Protein AF-A0A9D8X041-F1 (afdb_monomer_lite)

Foldseek 3Di:
DWKWKKDFDPVLPPQVCHQPFQVVQVVSVGDDLQRIDTQDTDDDPDDFVVVVLVQQQDPVNPDPRRRDDRDHAQMWMQDPVAIWGQGPPGTDGDPDHNDHPPDD

Radius of gyration: 12.85 Å; chains: 1; bounding box: 24×34×36 Å

pLDDT: mean 94.12, std 9.42, range [34.59, 98.56]

Secondary structure (DSSP, 8-state):
-EEEEEEE-TTT-TT--TT--HHHHHHTT---GGGEEEEEEEE-S-SSHHHHHHHHH-TTTPPTT--SSSS-TT-EEEETTEEEEE-SSSEEEPSS--------

Structure (mmCIF, N/CA/C/O backbone):
data_AF-A0A9D8X041-F1
#
_entry.id   AF-A0A9D8X041-F1
#
loop_
_atom_site.group_PDB
_atom_site.id
_atom_site.type_symbol
_atom_site.label_atom_id
_atom_site.label_alt_id
_atom_site.label_comp_id
_atom_site.label_asym_id
_atom_site.label_entity_id
_atom_site.label_seq_id
_atom_site.pdbx_PDB_ins_code
_atom_site.Cartn_x
_atom_site.Cartn_y
_atom_site.Cartn_z
_atom_site.occupancy
_atom_site.B_iso_or_equiv
_atom_site.auth_seq_id
_atom_site.auth_comp_id
_atom_site.auth_asym_id
_atom_site.auth_atom_id
_atom_site.pdbx_PDB_model_num
ATOM 1 N N . MET A 1 1 ? -8.139 1.399 12.983 1.00 95.81 1 MET A N 1
ATOM 2 C CA . MET A 1 1 ? -8.445 1.215 11.549 1.00 95.81 1 MET A CA 1
ATOM 3 C C . MET A 1 1 ? -8.001 -0.177 11.140 1.00 95.81 1 MET A C 1
ATOM 5 O O . MET A 1 1 ? -6.848 -0.515 11.390 1.00 95.81 1 MET A O 1
ATOM 9 N N . LYS A 1 2 ? -8.893 -0.982 10.552 1.00 97.50 2 LYS A N 1
ATOM 10 C CA . LYS A 1 2 ? -8.521 -2.268 9.951 1.00 97.50 2 LYS A CA 1
ATOM 11 C C . LYS A 1 2 ? -7.868 -2.015 8.596 1.00 97.50 2 LYS A C 1
ATOM 13 O O . LYS A 1 2 ? -8.431 -1.280 7.785 1.00 97.50 2 LYS A O 1
ATOM 18 N N . ILE A 1 3 ? -6.694 -2.597 8.370 1.00 97.88 3 ILE A N 1
ATOM 19 C CA . ILE A 1 3 ? -5.926 -2.398 7.142 1.00 97.88 3 ILE A CA 1
ATOM 20 C C . ILE A 1 3 ? -5.345 -3.704 6.603 1.00 97.88 3 ILE A C 1
ATOM 22 O O . ILE A 1 3 ? -5.096 -4.655 7.350 1.00 97.88 3 ILE A O 1
ATOM 26 N N . LYS A 1 4 ? -5.057 -3.697 5.304 1.00 98.25 4 LYS A N 1
ATOM 27 C CA . LYS A 1 4 ? -4.127 -4.620 4.651 1.00 98.25 4 LYS A CA 1
ATOM 28 C C . LYS A 1 4 ? -3.059 -3.817 3.922 1.00 98.25 4 LYS A C 1
ATOM 30 O O . LYS A 1 4 ? -3.386 -2.809 3.299 1.00 98.25 4 LYS A O 1
ATOM 35 N N . ILE A 1 5 ? -1.807 -4.251 3.997 1.00 98.38 5 ILE A N 1
ATOM 36 C CA . ILE A 1 5 ? -0.696 -3.632 3.269 1.00 98.38 5 ILE A CA 1
ATOM 37 C C . ILE A 1 5 ? -0.174 -4.627 2.250 1.00 98.38 5 ILE A C 1
ATOM 39 O O . ILE A 1 5 ? 0.169 -5.763 2.587 1.00 98.38 5 ILE A O 1
ATOM 43 N N . TYR A 1 6 ? -0.095 -4.159 1.014 1.00 98.31 6 TYR A N 1
ATOM 44 C CA . TYR A 1 6 ? 0.397 -4.904 -0.121 1.00 98.31 6 TYR A CA 1
ATOM 45 C C . TYR A 1 6 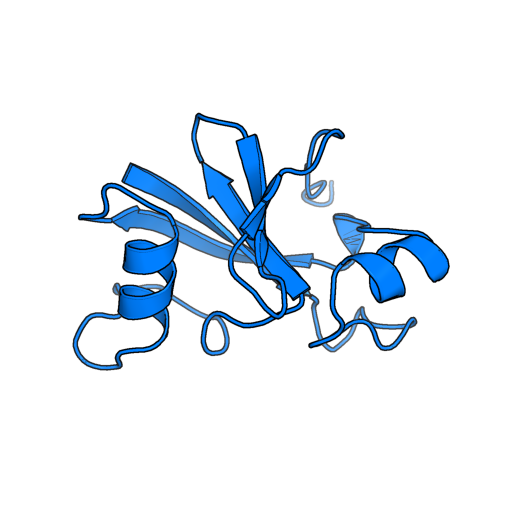? 1.620 -4.218 -0.700 1.00 98.31 6 TYR A C 1
ATOM 47 O O . TYR A 1 6 ? 1.628 -3.006 -0.915 1.00 98.31 6 TYR A O 1
ATOM 55 N N . GLN A 1 7 ? 2.640 -5.010 -0.995 1.00 98.38 7 GLN A N 1
ATOM 56 C CA . GLN A 1 7 ? 3.881 -4.529 -1.583 1.00 98.38 7 GLN A CA 1
ATOM 57 C C . GLN A 1 7 ? 4.159 -5.291 -2.867 1.00 98.38 7 GLN A C 1
ATOM 59 O O . GLN A 1 7 ? 3.933 -6.499 -2.922 1.00 98.38 7 GLN A O 1
ATOM 64 N N . ILE A 1 8 ? 4.654 -4.598 -3.896 1.00 97.62 8 ILE A N 1
ATOM 65 C CA . ILE A 1 8 ? 5.131 -5.269 -5.109 1.00 97.62 8 ILE A CA 1
ATOM 66 C C . ILE A 1 8 ? 6.216 -6.276 -4.705 1.00 97.62 8 ILE A C 1
ATOM 68 O O . ILE A 1 8 ? 7.159 -5.928 -3.980 1.00 97.62 8 ILE A O 1
ATOM 72 N N . SER A 1 9 ? 6.053 -7.514 -5.167 1.00 95.38 9 SER A N 1
ATOM 73 C CA . SER A 1 9 ? 7.019 -8.594 -5.003 1.00 95.38 9 SER A CA 1
ATOM 74 C C . SER A 1 9 ? 8.217 -8.348 -5.908 1.00 95.38 9 SER A C 1
ATOM 76 O O . SER A 1 9 ? 8.065 -8.167 -7.117 1.00 95.38 9 SER A O 1
ATOM 78 N N . THR A 1 10 ? 9.424 -8.389 -5.346 1.00 93.19 10 THR A N 1
ATOM 79 C CA . THR A 1 10 ? 10.663 -8.195 -6.116 1.00 93.19 10 THR A CA 1
ATOM 80 C C . THR A 1 10 ? 10.830 -9.235 -7.221 1.00 93.19 10 THR A C 1
ATOM 82 O O . THR A 1 10 ? 11.444 -8.947 -8.241 1.00 93.19 10 THR A O 1
ATOM 85 N N . GLU A 1 11 ? 10.275 -10.437 -7.046 1.00 94.06 11 GLU A N 1
ATOM 86 C CA . GLU A 1 11 ? 10.327 -11.498 -8.057 1.00 94.06 11 GLU A CA 1
ATOM 87 C C . GLU A 1 11 ? 9.319 -11.282 -9.194 1.00 94.06 11 GLU A C 1
ATOM 89 O O . GLU A 1 11 ? 9.533 -11.742 -10.319 1.00 94.06 11 GLU A O 1
ATOM 94 N N . LYS A 1 12 ? 8.213 -10.582 -8.914 1.00 92.94 12 LYS A N 1
ATOM 95 C CA . LYS A 1 12 ? 7.133 -10.341 -9.879 1.00 92.94 12 LYS A CA 1
ATOM 96 C C . LYS A 1 12 ? 7.236 -8.990 -10.582 1.00 92.94 12 LYS A C 1
ATOM 98 O O . LYS A 1 12 ? 6.539 -8.806 -11.577 1.00 92.94 12 LYS A O 1
ATOM 103 N N . ASP A 1 13 ? 8.106 -8.088 -10.126 1.00 95.12 13 ASP A N 1
ATOM 104 C CA . ASP A 1 13 ? 8.275 -6.739 -10.679 1.00 95.12 13 ASP A CA 1
ATOM 105 C C . ASP A 1 13 ? 8.975 -6.719 -12.051 1.00 95.12 13 ASP A C 1
ATOM 107 O O . ASP A 1 13 ? 10.078 -6.209 -12.237 1.00 95.12 13 ASP A O 1
ATOM 111 N N . LYS A 1 14 ? 8.318 -7.280 -13.067 1.00 93.62 14 LYS A N 1
ATOM 112 C CA . LYS A 1 14 ? 8.837 -7.329 -14.44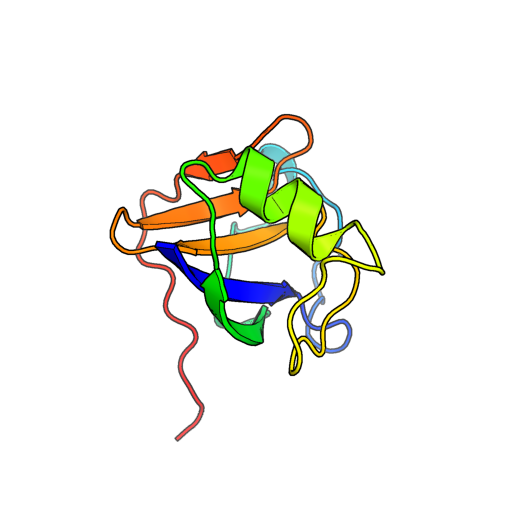4 1.00 93.62 14 LYS A CA 1
ATOM 113 C C . LYS A 1 14 ? 8.868 -5.953 -15.113 1.00 93.62 14 LYS A C 1
ATOM 115 O O . LYS A 1 14 ? 9.507 -5.794 -16.152 1.00 93.62 14 LYS A O 1
ATOM 120 N N . ARG A 1 15 ? 8.141 -4.985 -14.549 1.00 95.25 15 ARG A N 1
ATOM 121 C CA . ARG A 1 15 ? 7.936 -3.639 -15.095 1.00 95.25 15 ARG A CA 1
ATOM 122 C C . ARG A 1 15 ? 8.783 -2.573 -14.389 1.00 95.25 15 ARG A C 1
ATOM 124 O O . ARG A 1 15 ? 8.792 -1.436 -14.852 1.00 95.25 15 ARG A O 1
ATOM 131 N N . ASN A 1 16 ? 9.542 -2.950 -13.355 1.00 96.12 16 ASN A N 1
ATOM 132 C CA . ASN A 1 16 ? 10.348 -2.055 -12.518 1.00 96.12 16 ASN A CA 1
ATOM 133 C C . ASN A 1 16 ? 9.508 -0.918 -11.913 1.00 96.12 16 ASN A C 1
ATOM 135 O O . ASN A 1 16 ? 9.849 0.260 -12.032 1.00 96.12 16 ASN A O 1
ATOM 139 N N . LEU A 1 17 ? 8.367 -1.277 -11.329 1.00 97.44 17 LEU A N 1
ATOM 140 C CA . LEU A 1 17 ? 7.412 -0.358 -10.714 1.00 97.44 17 LEU A CA 1
ATOM 141 C C . LEU A 1 17 ? 7.647 -0.159 -9.218 1.00 97.44 17 LEU A C 1
ATOM 143 O O . LEU A 1 17 ? 7.041 0.739 -8.627 1.00 97.44 17 LEU A O 1
ATOM 147 N N . LEU A 1 18 ? 8.540 -0.941 -8.605 1.00 97.00 18 LEU A N 1
ATOM 148 C CA . LEU A 1 18 ? 8.986 -0.701 -7.239 1.00 97.00 18 LEU A CA 1
ATOM 149 C C . LEU A 1 18 ? 9.458 0.745 -7.065 1.00 97.00 18 LEU A C 1
ATOM 151 O O . LEU A 1 18 ? 10.343 1.223 -7.772 1.00 97.00 18 LEU A O 1
ATOM 155 N N . PHE A 1 19 ? 8.865 1.424 -6.084 1.00 96.94 19 PHE A N 1
ATOM 156 C CA . PHE A 1 19 ? 9.148 2.818 -5.726 1.00 96.94 19 PHE A CA 1
ATOM 157 C C . PHE A 1 19 ? 8.783 3.860 -6.793 1.00 96.94 19 PHE A C 1
ATOM 159 O O . PHE A 1 19 ? 9.136 5.032 -6.652 1.00 96.94 19 PHE A O 1
ATOM 166 N N . MET A 1 20 ? 8.039 3.473 -7.832 1.00 98.19 20 MET A N 1
ATOM 167 C CA . MET A 1 20 ? 7.564 4.399 -8.856 1.00 98.19 20 MET A CA 1
ATOM 168 C C . MET A 1 20 ? 6.217 5.011 -8.473 1.00 98.19 20 MET A C 1
ATOM 170 O O . MET A 1 20 ? 5.327 4.324 -7.978 1.00 98.19 20 MET A O 1
ATOM 174 N N . GLY A 1 21 ? 6.068 6.318 -8.705 1.00 98.12 21 GLY A N 1
ATOM 175 C CA . GLY A 1 21 ? 4.837 7.057 -8.405 1.00 98.12 21 GLY A CA 1
ATOM 176 C C . GLY A 1 21 ? 3.653 6.652 -9.286 1.00 98.12 21 GLY A C 1
ATOM 177 O O . GLY A 1 21 ? 3.818 6.014 -10.331 1.00 98.12 21 GLY A O 1
ATOM 178 N N . PHE A 1 22 ? 2.447 7.066 -8.892 1.00 97.62 22 PHE A N 1
ATOM 179 C CA . PHE A 1 22 ? 1.206 6.572 -9.496 1.00 97.62 22 PHE A CA 1
ATOM 180 C C . PHE A 1 22 ? 1.109 6.881 -10.995 1.00 97.62 22 PHE A C 1
ATOM 182 O O . PHE A 1 22 ? 0.769 6.009 -11.792 1.00 97.62 22 PHE A O 1
ATOM 189 N N . GLU A 1 23 ? 1.467 8.100 -11.411 1.00 97.19 23 GLU A N 1
ATOM 190 C CA . GLU A 1 23 ? 1.424 8.497 -12.824 1.00 97.19 23 GLU A CA 1
ATOM 191 C C . GLU A 1 23 ? 2.336 7.625 -13.701 1.00 97.19 23 GLU A C 1
ATOM 193 O O . GLU A 1 23 ? 1.945 7.208 -14.795 1.00 97.19 23 GLU A O 1
ATOM 198 N N . PHE A 1 24 ? 3.546 7.323 -13.221 1.00 97.56 24 PHE A N 1
ATOM 199 C CA . PHE A 1 24 ? 4.467 6.447 -13.938 1.00 97.56 24 PHE A CA 1
ATOM 200 C C . PHE A 1 24 ? 3.882 5.040 -14.042 1.00 97.56 24 PHE A C 1
ATOM 202 O O . PHE A 1 24 ? 3.813 4.496 -15.143 1.00 97.56 24 PHE A O 1
ATOM 209 N N . THR A 1 25 ? 3.386 4.493 -12.934 1.00 97.25 25 THR A N 1
ATOM 210 C CA . THR A 1 25 ? 2.735 3.180 -12.891 1.00 97.25 25 THR A CA 1
ATOM 211 C C . THR A 1 25 ? 1.576 3.084 -13.883 1.00 97.25 25 THR A C 1
ATOM 213 O O . THR A 1 25 ? 1.536 2.155 -14.689 1.00 97.25 25 THR A O 1
ATOM 216 N N . GLN A 1 26 ? 0.694 4.088 -13.941 1.00 96.69 26 GLN A N 1
ATOM 217 C CA . GLN A 1 26 ? -0.419 4.128 -14.899 1.00 96.69 26 GLN A CA 1
ATOM 218 C C . GLN A 1 26 ? 0.049 4.103 -16.362 1.00 96.69 26 GLN A C 1
ATOM 220 O O . GLN A 1 26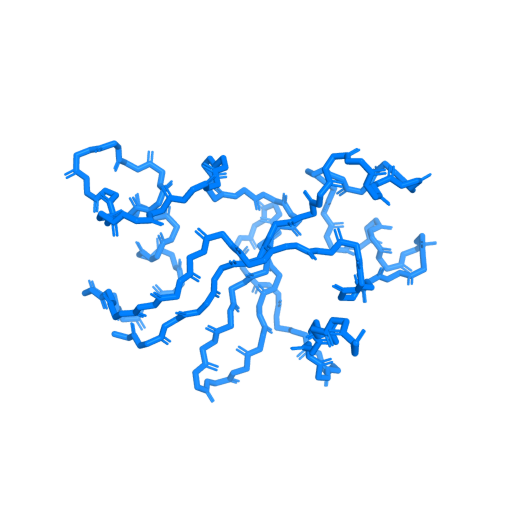 ? -0.533 3.396 -17.184 1.00 96.69 26 GLN A O 1
ATOM 225 N N . ARG A 1 27 ? 1.137 4.808 -16.699 1.00 97.50 27 ARG A N 1
ATOM 226 C CA . ARG A 1 27 ? 1.716 4.799 -18.058 1.00 97.50 27 ARG A CA 1
ATOM 227 C C . ARG A 1 27 ? 2.354 3.460 -18.446 1.00 97.50 27 ARG A C 1
ATOM 229 O O . ARG A 1 27 ? 2.559 3.219 -19.632 1.00 97.50 27 ARG A O 1
ATOM 236 N N . HIS A 1 28 ? 2.639 2.597 -17.474 1.00 96.94 28 HIS A N 1
ATOM 237 C CA . HIS A 1 28 ? 3.296 1.300 -17.664 1.00 96.94 28 HIS A CA 1
ATOM 238 C C . HIS A 1 28 ? 2.341 0.121 -17.423 1.00 96.94 28 HIS A C 1
ATOM 240 O O . HIS A 1 28 ? 2.762 -0.974 -17.058 1.00 96.94 28 HIS A O 1
ATOM 246 N N . GLY A 1 29 ? 1.042 0.327 -17.658 1.00 94.19 29 GLY A N 1
ATOM 247 C CA . GLY A 1 29 ? 0.020 -0.718 -17.554 1.00 94.19 29 GLY A CA 1
ATOM 248 C C . GLY A 1 29 ? -0.710 -0.757 -16.213 1.00 94.19 29 GLY A C 1
ATOM 249 O O . GLY A 1 29 ? -1.447 -1.702 -15.965 1.00 94.19 29 GLY A O 1
ATOM 250 N N . GLY A 1 30 ? -0.513 0.248 -15.359 1.00 95.56 30 GLY A N 1
ATOM 251 C CA . GLY A 1 30 ? -1.268 0.426 -14.124 1.00 95.56 30 GLY A CA 1
ATOM 252 C C . GLY A 1 30 ? -0.924 -0.557 -13.011 1.00 95.56 30 GLY A C 1
ATOM 253 O O . GLY A 1 30 ? -0.019 -1.391 -13.125 1.00 95.56 30 GLY A O 1
ATOM 254 N N . VAL A 1 31 ? -1.655 -0.409 -11.908 1.00 96.62 31 VAL A N 1
ATOM 255 C CA . VAL A 1 31 ? -1.549 -1.269 -10.727 1.00 96.62 31 VAL A CA 1
ATOM 256 C C . VAL A 1 31 ? -2.143 -2.638 -11.055 1.00 96.62 31 VAL A C 1
ATOM 258 O O . VAL A 1 31 ? -3.350 -2.756 -11.241 1.00 96.62 31 VAL A O 1
ATOM 261 N N . ASP A 1 32 ? -1.301 -3.671 -11.107 1.00 95.44 32 ASP A N 1
ATOM 262 C CA . ASP A 1 32 ? -1.733 -5.061 -11.285 1.00 95.44 32 ASP A CA 1
ATOM 263 C C . ASP A 1 32 ? -1.626 -5.792 -9.938 1.00 95.44 32 ASP A C 1
ATOM 265 O O . ASP A 1 32 ? -0.510 -6.073 -9.497 1.00 95.44 32 ASP A O 1
ATOM 269 N N . PRO A 1 33 ? -2.747 -6.134 -9.271 1.00 95.12 33 PRO A N 1
ATOM 270 C CA . PRO A 1 33 ? -2.717 -6.812 -7.976 1.00 95.12 33 PRO A CA 1
A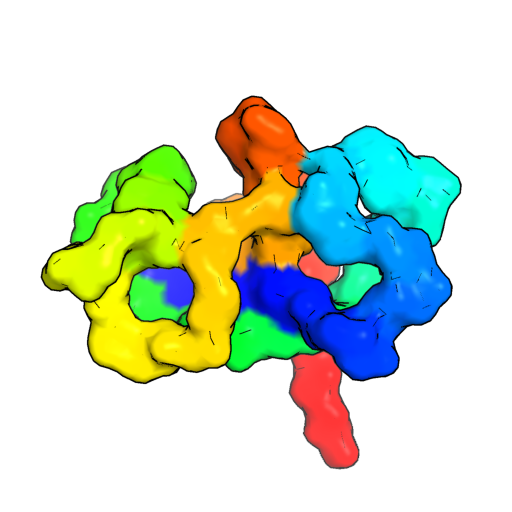TOM 271 C C . PRO A 1 33 ? -1.932 -8.132 -7.970 1.00 95.12 33 PRO A C 1
ATOM 273 O O . PRO A 1 33 ? -1.470 -8.559 -6.916 1.00 95.12 33 PRO A O 1
ATOM 276 N N . THR A 1 34 ? -1.753 -8.800 -9.114 1.00 94.25 34 THR A N 1
ATOM 277 C CA . THR A 1 34 ? -1.034 -10.084 -9.178 1.00 94.25 34 THR A CA 1
ATOM 278 C C 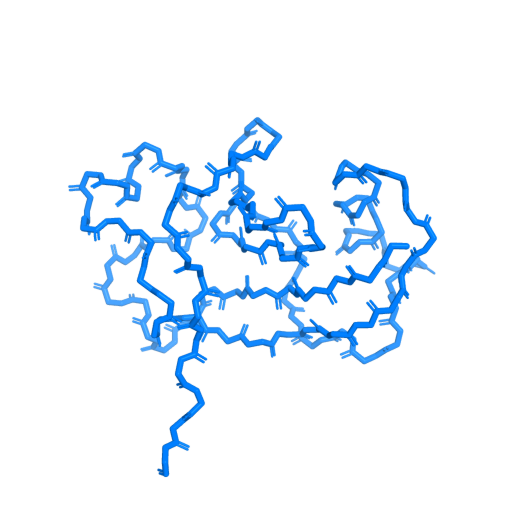. THR A 1 34 ? 0.473 -9.953 -8.923 1.00 94.25 34 THR A C 1
ATOM 280 O O . THR A 1 34 ? 1.109 -10.926 -8.501 1.00 94.25 34 THR A O 1
ATOM 283 N N . GLU A 1 35 ? 1.033 -8.752 -9.104 1.00 95.31 35 GLU A N 1
ATOM 284 C CA . GLU A 1 35 ? 2.433 -8.420 -8.806 1.00 95.31 35 GLU A CA 1
ATOM 285 C C . GLU A 1 35 ? 2.677 -8.141 -7.315 1.00 95.31 35 GLU A C 1
ATOM 287 O O . GLU A 1 35 ? 3.826 -8.104 -6.872 1.00 95.31 35 GLU A O 1
ATOM 292 N N . TYR A 1 36 ? 1.611 -7.977 -6.530 1.00 96.69 36 TYR A N 1
ATOM 293 C CA . TYR A 1 36 ? 1.683 -7.636 -5.115 1.00 96.69 36 TYR A CA 1
ATOM 294 C C . TYR A 1 36 ? 1.606 -8.866 -4.204 1.00 96.69 36 TYR A C 1
ATOM 296 O O . TYR A 1 36 ? 1.071 -9.921 -4.556 1.00 96.69 36 TYR A O 1
ATOM 304 N N . GLU A 1 37 ? 2.123 -8.703 -2.991 1.00 97.00 37 GLU A N 1
ATOM 305 C CA . GLU A 1 37 ? 2.038 -9.660 -1.891 1.00 97.00 37 GLU A CA 1
ATOM 306 C C . GLU A 1 37 ? 1.492 -8.978 -0.637 1.00 97.00 37 GLU A C 1
ATOM 308 O O . GLU A 1 37 ? 1.829 -7.829 -0.343 1.00 97.00 37 GLU A O 1
ATOM 313 N N . LEU A 1 38 ? 0.640 -9.692 0.103 1.00 97.31 38 LEU A N 1
ATOM 314 C CA . LEU A 1 38 ? 0.142 -9.244 1.400 1.00 97.31 38 LEU A CA 1
ATOM 315 C C . LEU A 1 38 ? 1.270 -9.349 2.429 1.00 97.31 38 LEU A C 1
ATOM 317 O O . LEU A 1 38 ? 1.697 -10.449 2.778 1.00 97.31 38 LEU A O 1
ATOM 321 N N . VAL A 1 39 ? 1.722 -8.210 2.947 1.00 97.50 39 VAL A N 1
ATOM 322 C CA . VAL A 1 39 ? 2.801 -8.165 3.948 1.00 97.50 39 VAL A CA 1
ATOM 323 C C . VAL A 1 39 ? 2.294 -7.922 5.366 1.00 97.50 39 VAL A C 1
ATOM 325 O O . VAL A 1 39 ? 3.041 -8.134 6.325 1.00 97.50 39 VAL A O 1
ATOM 328 N N . PHE A 1 40 ? 1.038 -7.481 5.504 1.00 98.00 40 PHE A N 1
ATOM 329 C CA . PHE A 1 40 ? 0.373 -7.270 6.787 1.00 98.00 40 PHE A CA 1
ATOM 330 C C . PHE A 1 40 ? -1.145 -7.182 6.651 1.00 98.00 40 PHE A C 1
ATOM 332 O O . PHE A 1 40 ? -1.656 -6.543 5.734 1.00 98.00 40 PHE A O 1
ATOM 339 N N . GLU A 1 41 ? -1.850 -7.755 7.621 1.00 97.75 41 GLU A N 1
ATOM 340 C CA . GLU A 1 41 ? -3.286 -7.590 7.833 1.00 97.75 41 GLU A CA 1
ATOM 341 C C . GLU A 1 41 ? -3.545 -7.465 9.336 1.00 97.75 41 GLU A C 1
ATOM 343 O O . GLU A 1 41 ? -3.061 -8.281 10.122 1.00 97.75 41 GLU A O 1
ATOM 348 N N . GLY A 1 42 ? -4.304 -6.449 9.744 1.00 97.12 42 GLY A N 1
ATOM 349 C CA . GLY A 1 42 ? -4.607 -6.233 11.155 1.00 97.12 42 GLY A CA 1
ATOM 350 C C . GLY A 1 42 ? -5.284 -4.901 11.446 1.00 97.12 42 GLY A C 1
ATOM 351 O O . GLY A 1 42 ? -5.640 -4.143 10.542 1.00 97.12 42 GLY A O 1
ATOM 352 N N . GLU A 1 43 ? -5.461 -4.618 12.732 1.00 96.94 43 GLU A N 1
ATOM 353 C CA . GLU A 1 43 ? -5.939 -3.327 13.220 1.00 96.94 43 GLU A CA 1
ATOM 354 C C . GLU A 1 43 ? -4.774 -2.479 13.726 1.00 96.94 43 GLU A C 1
ATOM 356 O O . GLU A 1 43 ? -3.883 -2.972 14.415 1.00 96.94 43 GLU A O 1
ATOM 361 N N . VAL A 1 44 ? -4.796 -1.190 13.389 1.00 96.44 44 VAL A N 1
ATOM 362 C CA . VAL A 1 44 ? -3.818 -0.199 13.854 1.00 96.44 44 VAL A CA 1
ATOM 363 C C . VAL A 1 44 ? -4.512 1.014 14.465 1.00 96.44 44 VAL A C 1
ATOM 365 O O . VAL A 1 44 ? -5.599 1.411 14.025 1.00 96.44 44 VAL A O 1
ATOM 368 N N . GLU A 1 45 ? -3.878 1.642 15.453 1.00 96.19 45 GLU A N 1
ATOM 369 C CA . GLU A 1 45 ? -4.350 2.881 16.085 1.00 96.19 45 GLU A CA 1
ATOM 370 C C . GLU A 1 45 ? -4.080 4.108 15.192 1.00 96.19 45 GLU A C 1
ATOM 372 O O . GLU A 1 45 ? -3.292 4.994 15.504 1.00 96.19 45 GLU A O 1
ATOM 377 N N . ALA A 1 46 ? -4.749 4.162 14.039 1.00 96.12 46 ALA A N 1
ATOM 378 C CA . ALA A 1 46 ? -4.652 5.251 13.071 1.00 96.12 46 ALA A CA 1
ATOM 379 C C . ALA A 1 46 ? -6.039 5.772 12.670 1.00 96.12 46 ALA A C 1
ATOM 381 O O . ALA A 1 46 ? -6.990 4.996 12.541 1.00 96.12 46 ALA A O 1
ATOM 382 N N . LYS A 1 47 ? -6.137 7.090 12.444 1.00 95.25 47 LYS A N 1
ATOM 383 C CA . LYS A 1 47 ? -7.330 7.759 11.886 1.00 95.25 47 LYS A CA 1
ATOM 384 C C . LYS A 1 47 ? -7.205 8.064 10.391 1.00 95.25 47 LYS A C 1
ATOM 386 O O . LYS A 1 47 ? -8.219 8.111 9.706 1.00 95.25 47 LYS A O 1
ATOM 391 N N . HIS A 1 48 ? -5.981 8.261 9.901 1.00 96.62 48 HIS A N 1
ATOM 392 C CA . HIS A 1 48 ? -5.676 8.618 8.513 1.00 96.62 48 HIS A CA 1
ATOM 393 C C . HIS A 1 48 ? -4.458 7.831 8.011 1.00 96.62 48 HIS A C 1
ATOM 395 O O . HIS A 1 48 ? -3.673 7.314 8.815 1.00 96.62 48 HIS A O 1
ATOM 401 N N . LEU A 1 49 ? -4.299 7.742 6.690 1.00 98.06 49 LEU A N 1
ATOM 402 C CA . LEU A 1 49 ? -3.239 6.955 6.050 1.00 98.06 49 LEU A CA 1
ATOM 403 C C . LEU A 1 49 ? -1.838 7.514 6.335 1.00 98.06 49 LEU A C 1
ATOM 405 O O . LEU A 1 49 ? -0.875 6.758 6.386 1.00 98.06 49 LEU A O 1
ATOM 409 N N . GLU A 1 50 ? -1.712 8.807 6.623 1.00 97.56 50 GLU A N 1
ATOM 410 C CA . GLU A 1 50 ? -0.455 9.433 7.040 1.00 97.56 50 GLU A CA 1
ATOM 411 C C . GLU A 1 50 ? 0.037 8.868 8.382 1.00 97.56 50 GLU A C 1
ATOM 413 O O . GLU A 1 50 ? 1.233 8.648 8.571 1.00 97.56 50 GLU A O 1
ATOM 418 N N . THR A 1 51 ? -0.879 8.572 9.311 1.00 97.69 51 THR A N 1
ATOM 419 C CA . THR A 1 51 ? -0.531 7.903 10.574 1.00 97.69 51 THR A CA 1
ATOM 420 C C . THR A 1 51 ? -0.136 6.449 10.331 1.00 97.69 51 THR A C 1
ATOM 422 O O . THR A 1 51 ? 0.815 5.971 10.942 1.00 97.69 51 THR A O 1
ATOM 425 N N . VAL A 1 52 ? -0.812 5.757 9.405 1.00 98.00 52 VAL A N 1
ATOM 426 C CA . VAL A 1 52 ? -0.406 4.408 8.972 1.00 98.00 52 VAL A CA 1
ATOM 427 C C . VAL A 1 52 ? 1.023 4.452 8.425 1.00 98.00 52 VAL A C 1
ATOM 429 O O . VAL A 1 52 ? 1.874 3.693 8.878 1.00 98.00 52 VAL A O 1
ATOM 432 N N . TYR A 1 53 ? 1.327 5.398 7.534 1.00 97.81 53 TYR A N 1
ATOM 433 C CA . TYR A 1 53 ? 2.675 5.585 7.006 1.00 97.81 53 TYR A CA 1
ATOM 434 C C . TYR A 1 53 ? 3.714 5.770 8.111 1.00 97.81 53 TYR A C 1
ATOM 436 O O . TYR A 1 53 ? 4.749 5.107 8.085 1.00 97.81 53 TYR A O 1
ATOM 444 N N . TYR A 1 54 ? 3.432 6.608 9.109 1.00 97.19 54 TYR A N 1
ATOM 445 C CA . TYR A 1 54 ? 4.325 6.801 10.251 1.00 97.19 54 TYR A CA 1
ATOM 446 C C . TYR A 1 54 ? 4.578 5.505 11.041 1.00 97.19 54 TYR A C 1
ATOM 448 O O . TYR A 1 54 ? 5.734 5.183 11.321 1.00 97.19 54 TYR A O 1
ATOM 456 N N . ILE A 1 55 ? 3.524 4.742 11.353 1.00 97.56 55 ILE A N 1
ATOM 457 C CA . ILE A 1 55 ? 3.603 3.482 12.112 1.00 97.56 55 ILE A CA 1
ATOM 458 C C . ILE A 1 55 ? 4.514 2.468 11.404 1.00 97.56 55 ILE A C 1
ATOM 460 O O . ILE A 1 55 ? 5.434 1.926 12.010 1.00 97.56 55 ILE A O 1
ATOM 464 N N . PHE A 1 56 ? 4.314 2.246 10.101 1.00 97.50 56 PHE A N 1
ATOM 465 C CA . PHE A 1 56 ? 5.078 1.250 9.330 1.00 97.50 56 PHE A CA 1
ATOM 466 C C . PHE A 1 56 ? 6.456 1.739 8.857 1.00 97.50 56 PHE A C 1
ATOM 468 O O . PHE A 1 56 ? 7.194 0.990 8.217 1.00 97.50 56 PHE A O 1
ATOM 475 N N . ASN A 1 57 ? 6.827 2.977 9.191 1.00 96.94 57 ASN A N 1
ATOM 476 C CA . ASN A 1 57 ? 8.168 3.524 8.981 1.00 96.94 57 ASN A CA 1
ATOM 477 C C . ASN A 1 57 ? 8.940 3.762 10.290 1.00 96.94 57 ASN A C 1
ATOM 479 O O . ASN A 1 57 ? 10.136 4.046 10.243 1.00 96.94 57 ASN A O 1
ATOM 483 N N . THR A 1 58 ? 8.296 3.615 11.451 1.00 95.75 58 THR A N 1
ATOM 484 C CA . THR A 1 58 ? 8.926 3.801 12.763 1.00 95.75 58 THR A CA 1
ATOM 485 C C . THR A 1 58 ? 9.127 2.446 13.428 1.00 95.75 58 THR A C 1
ATOM 487 O O . THR A 1 58 ? 8.170 1.778 13.806 1.00 95.75 58 THR A O 1
ATOM 490 N N . SER A 1 59 ? 10.383 2.027 13.598 1.00 88.06 59 SER A N 1
ATOM 491 C CA . SER A 1 59 ? 10.708 0.676 14.079 1.00 88.06 59 SER A CA 1
ATOM 492 C C . SER A 1 59 ? 10.137 0.338 15.462 1.00 88.06 59 SER A C 1
ATOM 494 O O . SER A 1 59 ? 9.856 -0.829 15.712 1.00 88.06 59 SER A O 1
ATOM 496 N N . SER A 1 60 ? 9.942 1.323 16.346 1.00 91.81 60 SER A N 1
ATOM 497 C CA . SER A 1 60 ? 9.326 1.121 17.667 1.00 91.81 60 SER A CA 1
ATOM 498 C C . SER A 1 60 ? 7.803 0.965 17.635 1.00 91.81 60 SER A C 1
ATOM 500 O O . SER A 1 60 ? 7.246 0.417 18.580 1.00 91.81 60 SER A O 1
ATOM 502 N N . GLU A 1 61 ? 7.143 1.437 16.576 1.00 92.06 61 GLU A N 1
ATOM 503 C CA . GLU A 1 61 ? 5.676 1.448 16.435 1.00 92.06 61 GLU A CA 1
ATOM 504 C C . GLU A 1 61 ? 5.166 0.315 15.537 1.00 92.06 61 GLU A C 1
ATOM 506 O O . GLU A 1 61 ? 3.980 -0.012 15.541 1.00 92.06 61 GLU A O 1
ATOM 511 N N . MET A 1 62 ? 6.055 -0.273 14.735 1.00 92.12 62 MET A N 1
ATOM 512 C CA . MET A 1 62 ? 5.695 -1.254 13.721 1.00 92.12 62 MET A CA 1
ATOM 513 C C . MET A 1 62 ? 5.018 -2.489 14.348 1.00 92.12 62 MET A C 1
ATOM 515 O O . MET A 1 62 ? 5.616 -3.149 15.204 1.00 92.12 62 MET A O 1
ATOM 519 N N . PRO A 1 63 ? 3.793 -2.847 13.916 1.00 94.94 63 PRO A N 1
ATOM 520 C CA . PRO A 1 63 ? 3.059 -3.960 14.496 1.00 94.94 63 PRO A CA 1
ATOM 521 C C . PRO A 1 63 ? 3.760 -5.309 14.328 1.00 94.94 63 PRO A C 1
ATOM 523 O O . PRO A 1 63 ? 4.353 -5.616 13.288 1.00 94.94 63 PRO A O 1
ATOM 526 N N . ALA A 1 64 ? 3.603 -6.169 15.338 1.00 92.56 64 ALA A N 1
ATOM 527 C CA . ALA A 1 64 ? 4.039 -7.554 15.260 1.00 92.56 64 ALA A CA 1
ATOM 528 C C . ALA A 1 64 ? 3.364 -8.260 14.072 1.00 92.56 64 ALA A C 1
ATOM 530 O O . ALA A 1 64 ? 2.155 -8.156 13.870 1.00 92.56 64 ALA A O 1
ATOM 531 N N . GLY A 1 65 ? 4.154 -8.996 13.290 1.00 92.50 65 GLY A N 1
ATOM 532 C CA . GLY A 1 65 ? 3.664 -9.707 12.109 1.00 92.50 65 GLY A CA 1
ATOM 533 C C . GLY A 1 65 ? 3.755 -8.923 10.800 1.00 92.50 65 GLY A C 1
ATOM 534 O O . GLY A 1 65 ? 3.452 -9.507 9.764 1.00 92.50 65 GLY A O 1
ATOM 535 N N . TYR A 1 66 ? 4.224 -7.669 10.810 1.00 96.06 66 TYR A N 1
ATOM 536 C CA . TYR A 1 66 ? 4.654 -6.999 9.582 1.00 96.06 66 TYR A CA 1
ATOM 537 C C . TYR A 1 66 ? 5.865 -7.725 8.981 1.00 96.06 66 TYR A C 1
ATOM 539 O O . TYR A 1 66 ? 6.874 -7.922 9.659 1.00 96.06 66 TYR A O 1
ATOM 547 N N . ARG A 1 67 ? 5.757 -8.159 7.721 1.00 95.44 67 ARG A N 1
ATOM 548 C CA . ARG A 1 67 ? 6.806 -8.935 7.023 1.00 95.44 67 ARG A CA 1
ATOM 549 C C . ARG A 1 67 ? 7.386 -8.215 5.806 1.00 95.44 67 ARG A C 1
ATOM 551 O O . ARG A 1 67 ? 8.171 -8.802 5.069 1.00 95.44 67 ARG A O 1
ATOM 558 N N . GLY A 1 68 ? 6.970 -6.972 5.586 1.00 95.06 68 GLY A N 1
ATOM 559 C CA . GLY A 1 68 ? 7.359 -6.168 4.437 1.00 95.06 68 GLY A CA 1
ATOM 560 C C . GLY A 1 68 ? 8.604 -5.318 4.674 1.00 95.06 68 GLY A C 1
ATOM 561 O O . GLY A 1 68 ? 9.144 -5.240 5.778 1.00 95.06 68 GLY A O 1
ATOM 562 N N . ARG A 1 69 ? 9.020 -4.612 3.622 1.00 95.81 69 ARG A N 1
ATOM 563 C CA . ARG A 1 69 ? 9.909 -3.439 3.734 1.00 95.81 69 ARG A CA 1
ATOM 564 C C . ARG A 1 69 ? 9.129 -2.264 4.327 1.00 95.81 69 ARG A C 1
ATOM 566 O O . ARG A 1 69 ? 7.905 -2.307 4.334 1.00 95.81 69 ARG A O 1
ATOM 573 N N . SER A 1 70 ? 9.792 -1.200 4.769 1.00 97.12 70 SER A N 1
ATOM 574 C CA . SER A 1 70 ? 9.123 0.054 5.156 1.00 97.12 70 SER A CA 1
ATOM 575 C C . SER A 1 70 ? 8.044 0.478 4.149 1.00 97.12 70 SER A C 1
ATOM 577 O O . SER A 1 70 ? 8.261 0.345 2.943 1.00 97.12 70 SER A O 1
ATOM 579 N N . LEU A 1 71 ? 6.896 0.969 4.632 1.00 97.88 71 LEU A N 1
ATOM 580 C CA . LEU A 1 71 ? 5.821 1.431 3.747 1.00 97.88 71 LEU A CA 1
ATOM 581 C C . LEU A 1 71 ? 6.326 2.597 2.889 1.00 97.88 71 LEU A C 1
ATOM 583 O O . LEU A 1 71 ? 6.838 3.582 3.419 1.00 97.88 71 LEU A O 1
ATOM 587 N N . SER A 1 72 ? 6.194 2.482 1.575 1.00 97.88 72 SER A N 1
ATOM 588 C CA . SER A 1 72 ? 6.864 3.349 0.607 1.00 97.88 72 SER A CA 1
ATOM 589 C C . SER A 1 72 ? 6.032 3.554 -0.658 1.00 97.88 72 SER A C 1
ATOM 591 O O . SER A 1 72 ? 5.006 2.904 -0.856 1.00 97.88 72 SER A O 1
ATOM 593 N N . VAL A 1 73 ? 6.497 4.450 -1.536 1.00 98.56 73 VAL A N 1
ATOM 594 C CA . VAL A 1 73 ? 5.916 4.645 -2.871 1.00 98.56 73 VAL A CA 1
ATOM 595 C C . VAL A 1 73 ? 5.748 3.296 -3.575 1.00 98.56 73 VAL A C 1
ATOM 597 O O . VAL A 1 73 ? 6.625 2.443 -3.453 1.00 98.56 73 VAL A O 1
ATOM 600 N N . SER A 1 74 ? 4.659 3.124 -4.328 1.00 98.12 74 SER A N 1
ATOM 601 C CA . SER A 1 74 ? 4.218 1.887 -5.004 1.00 98.12 74 SER A CA 1
ATOM 602 C C . SER A 1 74 ? 3.451 0.884 -4.149 1.00 98.12 74 SER A C 1
ATOM 604 O O . SER A 1 74 ? 2.766 0.026 -4.710 1.00 98.12 74 SER A O 1
ATOM 606 N N . ASP A 1 75 ? 3.499 1.003 -2.822 1.00 98.50 75 ASP A N 1
ATOM 607 C CA . ASP A 1 75 ? 2.740 0.124 -1.936 1.00 98.50 75 ASP A CA 1
ATOM 608 C C . ASP A 1 75 ? 1.243 0.470 -1.957 1.00 98.50 75 ASP A C 1
ATOM 610 O O . ASP A 1 75 ? 0.848 1.599 -2.256 1.00 98.50 75 ASP A O 1
ATOM 614 N N . VAL A 1 76 ? 0.393 -0.500 -1.620 1.00 98.50 76 VAL A N 1
ATOM 615 C CA . VAL A 1 76 ? -1.063 -0.320 -1.553 1.00 98.50 76 VAL A CA 1
ATOM 616 C C . VAL A 1 76 ? -1.559 -0.605 -0.141 1.00 98.50 76 VAL A C 1
ATOM 618 O O . VAL A 1 76 ? -1.328 -1.680 0.412 1.00 98.50 76 VAL A O 1
ATOM 621 N N . VAL A 1 77 ? -2.281 0.355 0.432 1.00 98.44 77 VAL A N 1
ATOM 622 C CA . VAL A 1 77 ? -2.987 0.213 1.707 1.00 98.44 77 VAL A CA 1
ATOM 623 C C . VAL A 1 77 ? -4.473 0.057 1.415 1.00 98.44 77 VAL A C 1
ATOM 625 O O . VAL A 1 77 ? -5.083 0.926 0.797 1.00 98.44 77 VAL A O 1
ATOM 628 N N . VAL A 1 78 ? -5.066 -1.046 1.854 1.00 98.19 78 VAL A N 1
ATOM 629 C CA . VAL A 1 78 ? -6.506 -1.296 1.735 1.00 98.19 78 VAL A CA 1
ATOM 630 C C . VAL A 1 78 ? -7.160 -1.080 3.090 1.00 98.19 78 VAL A C 1
ATOM 632 O O . VAL A 1 78 ? -6.710 -1.637 4.091 1.00 98.19 78 VAL A O 1
ATOM 635 N N . THR A 1 79 ? -8.227 -0.288 3.111 1.00 97.38 79 THR A N 1
ATOM 636 C CA . THR A 1 79 ? -9.077 -0.028 4.279 1.00 97.38 79 THR A CA 1
ATOM 637 C C . THR A 1 79 ? -10.539 -0.307 3.918 1.00 97.38 79 THR A C 1
ATOM 639 O O . THR A 1 79 ? -10.851 -0.713 2.798 1.00 97.38 79 THR A O 1
ATOM 642 N N . GLU A 1 80 ? -11.459 -0.068 4.852 1.00 95.62 80 GLU A N 1
ATOM 643 C CA . GLU A 1 80 ? -12.902 -0.132 4.579 1.00 95.62 80 GLU A CA 1
ATOM 644 C C . GLU A 1 80 ? -13.363 0.915 3.545 1.00 95.62 80 GLU A C 1
ATOM 646 O O . GLU A 1 80 ? -14.362 0.705 2.861 1.00 95.62 80 GLU A O 1
ATOM 651 N N . ASP A 1 81 ? -12.613 2.010 3.375 1.00 95.38 81 ASP A N 1
ATOM 652 C CA . ASP A 1 81 ? -12.941 3.096 2.444 1.00 95.38 81 ASP A CA 1
ATOM 653 C C . ASP A 1 81 ? -12.431 2.851 1.013 1.00 95.38 81 ASP A C 1
ATOM 655 O O . ASP A 1 81 ? -12.763 3.613 0.093 1.00 95.38 81 ASP A O 1
ATOM 659 N N . GLY A 1 82 ? -11.608 1.818 0.809 1.00 96.25 82 GLY A N 1
ATOM 660 C CA . GLY A 1 82 ? -11.064 1.422 -0.488 1.00 96.25 82 GLY A CA 1
ATOM 661 C C . GLY A 1 82 ? -9.572 1.098 -0.457 1.00 96.25 82 GLY A C 1
ATOM 662 O O . GLY A 1 82 ? -8.967 0.916 0.598 1.00 96.25 82 GLY A O 1
ATOM 663 N N . ALA A 1 83 ? -8.979 1.026 -1.647 1.00 98.06 83 ALA A N 1
ATOM 664 C CA . ALA A 1 83 ? -7.553 0.797 -1.834 1.00 98.06 83 ALA A CA 1
ATOM 665 C C . ALA A 1 83 ? -6.836 2.103 -2.185 1.00 98.06 83 ALA A C 1
ATOM 667 O O . ALA A 1 83 ? -7.319 2.903 -2.988 1.00 98.06 83 ALA A O 1
ATOM 668 N N . PHE A 1 84 ? -5.672 2.307 -1.582 1.00 98.50 84 PHE A N 1
ATOM 669 C CA . PHE A 1 84 ? -4.917 3.544 -1.672 1.00 98.50 84 PHE A CA 1
ATOM 670 C C . PHE A 1 84 ? -3.470 3.241 -2.030 1.00 98.50 84 PHE A C 1
ATOM 672 O O . PHE A 1 84 ? -2.764 2.561 -1.289 1.00 98.50 84 PHE A O 1
ATOM 679 N N . PHE A 1 85 ? -3.033 3.765 -3.164 1.00 98.56 85 PHE A N 1
ATOM 680 C CA . PHE A 1 85 ? -1.652 3.712 -3.607 1.00 98.56 85 PHE A CA 1
ATOM 681 C C . PHE A 1 85 ? -0.833 4.755 -2.846 1.00 98.56 85 PHE A C 1
ATOM 683 O O . PHE A 1 85 ? -1.186 5.935 -2.850 1.00 98.56 85 PHE A O 1
ATOM 690 N N . CYS A 1 86 ? 0.256 4.338 -2.209 1.00 98.56 86 CYS A N 1
ATOM 691 C CA . CYS A 1 86 ? 1.228 5.251 -1.625 1.00 98.56 86 CYS A CA 1
ATOM 692 C C . CYS A 1 86 ? 2.008 5.918 -2.761 1.00 98.56 86 CYS A C 1
ATOM 694 O O . CYS A 1 86 ? 2.750 5.257 -3.489 1.00 98.56 86 CYS A O 1
ATOM 696 N N . ASP A 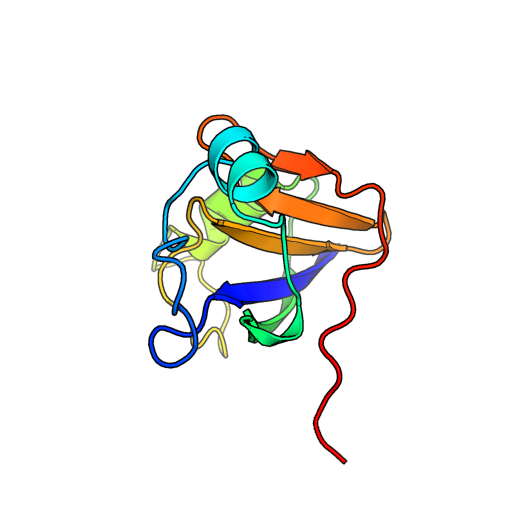1 87 ? 1.830 7.223 -2.931 1.00 97.94 87 ASP A N 1
ATOM 697 C CA . ASP A 1 87 ? 2.522 8.004 -3.952 1.00 97.94 87 ASP A CA 1
ATOM 698 C C . ASP A 1 87 ? 3.650 8.829 -3.317 1.00 97.94 87 ASP A C 1
ATOM 700 O O . ASP A 1 87 ? 3.832 8.863 -2.100 1.00 97.94 87 ASP A O 1
ATOM 704 N N . SER A 1 88 ? 4.420 9.519 -4.151 1.00 92.62 88 SER A N 1
ATOM 705 C CA . SER A 1 88 ? 5.447 10.477 -3.729 1.00 92.62 88 SER A CA 1
ATOM 706 C C . SER A 1 88 ? 4.917 11.560 -2.779 1.00 92.62 88 SER A C 1
ATOM 708 O O . SER A 1 88 ? 5.658 12.039 -1.921 1.00 92.62 88 SER A O 1
ATOM 710 N N . PHE A 1 89 ? 3.634 11.915 -2.901 1.00 90.88 89 PHE A N 1
ATOM 711 C CA . PHE A 1 89 ? 2.943 12.856 -2.026 1.00 90.88 89 PHE A CA 1
ATOM 712 C C . PHE A 1 89 ? 1.605 12.274 -1.566 1.00 90.88 89 PHE A C 1
ATOM 714 O O . PHE A 1 89 ? 0.584 12.414 -2.237 1.00 90.88 89 PHE A O 1
ATOM 721 N N . GLY A 1 90 ? 1.613 11.645 -0.392 1.00 96.81 90 GLY A N 1
ATOM 722 C CA . GLY A 1 90 ? 0.408 11.105 0.233 1.00 96.81 90 GLY A CA 1
ATOM 723 C C . GLY A 1 90 ? -0.112 9.850 -0.465 1.00 96.81 90 GLY A C 1
ATOM 724 O O . GLY A 1 90 ? 0.659 8.986 -0.881 1.00 96.81 90 GLY A O 1
ATOM 725 N N . PHE A 1 91 ? -1.436 9.738 -0.552 1.00 98.31 91 PHE A N 1
ATOM 726 C CA . PHE A 1 91 ? -2.113 8.531 -1.010 1.00 98.31 91 PHE A CA 1
ATOM 727 C C . PHE A 1 91 ? -3.119 8.830 -2.117 1.00 98.31 91 PHE A C 1
ATOM 729 O O . PHE A 1 91 ? -4.008 9.670 -1.963 1.00 98.31 91 PHE A O 1
ATOM 736 N N . THR A 1 92 ? -3.020 8.078 -3.209 1.00 98.00 92 THR A N 1
ATOM 737 C CA . THR A 1 92 ? -3.944 8.149 -4.341 1.00 98.00 92 THR A CA 1
ATOM 738 C C . THR A 1 92 ? -4.957 7.014 -4.241 1.00 98.00 92 THR A C 1
ATOM 740 O O . THR A 1 92 ? -4.591 5.839 -4.254 1.00 98.00 92 THR A O 1
ATOM 743 N N . LYS A 1 93 ? -6.249 7.346 -4.143 1.00 97.69 93 LYS A N 1
ATOM 744 C CA . LYS A 1 93 ? -7.318 6.340 -4.115 1.00 97.69 93 LYS A CA 1
ATOM 745 C C . LYS A 1 93 ? -7.419 5.636 -5.470 1.00 97.69 93 LYS A C 1
ATOM 747 O O . LYS A 1 93 ? -7.565 6.295 -6.498 1.00 97.69 93 LYS A O 1
ATOM 752 N N . LEU A 1 94 ? -7.380 4.307 -5.460 1.00 96.94 94 LEU A N 1
ATOM 753 C CA . LEU A 1 94 ? -7.621 3.490 -6.644 1.00 96.94 94 LEU A CA 1
ATOM 754 C C . LEU A 1 94 ? -9.122 3.475 -6.953 1.00 96.94 94 LEU A C 1
ATOM 756 O O . LEU A 1 94 ? -9.950 3.302 -6.058 1.00 96.94 94 LEU A O 1
ATOM 760 N N . LEU A 1 95 ? -9.469 3.701 -8.223 1.00 91.75 95 LEU A N 1
ATOM 761 C CA . LEU A 1 95 ? -10.860 3.662 -8.691 1.00 91.75 95 LEU A CA 1
ATOM 762 C C . LEU A 1 95 ? -11.341 2.232 -8.946 1.00 91.75 95 LEU A C 1
ATOM 764 O O . LEU A 1 95 ? -12.531 1.954 -8.825 1.00 91.75 95 LEU A O 1
ATOM 768 N N . GLU A 1 96 ? -10.417 1.348 -9.312 1.00 86.69 96 GLU A N 1
ATOM 769 C CA . GLU A 1 96 ? -10.681 -0.066 -9.556 1.00 86.69 96 GLU A CA 1
ATOM 770 C C . GLU A 1 96 ? -10.473 -0.879 -8.275 1.00 86.69 96 GLU A C 1
ATOM 772 O O . GLU A 1 96 ? -9.681 -0.511 -7.402 1.00 86.69 96 GLU A O 1
ATOM 777 N N . GLU A 1 97 ? -11.195 -1.994 -8.158 1.00 84.62 97 GLU A N 1
ATOM 778 C CA . GLU A 1 97 ? -11.034 -2.903 -7.027 1.00 84.62 97 GLU A CA 1
ATOM 779 C C . GLU A 1 97 ? -9.624 -3.506 -7.008 1.00 84.62 97 GLU A C 1
ATOM 781 O O . GLU A 1 97 ? -9.164 -4.100 -7.983 1.00 84.62 97 GLU A O 1
ATOM 786 N N . PHE A 1 98 ? -8.951 -3.407 -5.863 1.00 91.88 98 PHE A N 1
ATOM 787 C CA . PHE A 1 98 ? -7.653 -4.036 -5.652 1.00 91.88 98 PHE A CA 1
ATOM 788 C C . PHE A 1 98 ? -7.841 -5.405 -4.993 1.00 91.88 98 PHE A C 1
ATOM 790 O O . PHE A 1 98 ? -7.981 -5.507 -3.776 1.00 91.88 98 PHE A O 1
ATOM 797 N N . ASN A 1 99 ? -7.838 -6.460 -5.808 1.00 86.94 99 ASN A N 1
ATOM 798 C CA . ASN A 1 99 ? -7.998 -7.837 -5.348 1.00 86.94 99 ASN A CA 1
ATOM 799 C C . ASN A 1 99 ? -6.812 -8.685 -5.806 1.00 86.94 99 ASN A C 1
ATOM 801 O O . ASN A 1 99 ? -6.735 -9.093 -6.967 1.00 86.94 99 ASN A O 1
ATOM 805 N N . VAL A 1 100 ? -5.899 -8.992 -4.884 1.00 79.44 100 VAL A N 1
ATOM 806 C CA . VAL A 1 100 ? -4.883 -10.020 -5.126 1.00 79.44 100 VAL A CA 1
ATOM 807 C C . VAL A 1 100 ? -5.609 -11.360 -5.140 1.00 79.44 100 VAL A C 1
ATOM 809 O O . VAL A 1 100 ? -6.136 -11.794 -4.117 1.00 79.44 100 VAL A O 1
ATOM 812 N N . ARG A 1 101 ? -5.692 -12.000 -6.310 1.00 67.31 101 ARG A N 1
ATOM 813 C CA . ARG A 1 101 ? -6.202 -13.370 -6.397 1.00 67.31 101 ARG A CA 1
ATOM 814 C C . ARG A 1 101 ? -5.219 -14.262 -5.648 1.00 67.31 101 ARG A C 1
ATOM 816 O O . ARG A 1 101 ? -4.123 -14.512 -6.147 1.00 67.31 101 ARG A O 1
ATOM 823 N N . GLU A 1 102 ? -5.595 -14.709 -4.455 1.00 52.59 102 GLU A N 1
ATOM 824 C CA . GLU A 1 102 ? -4.891 -15.806 -3.803 1.00 52.59 102 GLU A CA 1
ATOM 825 C C . GLU A 1 102 ? -4.997 -17.008 -4.744 1.00 52.59 102 GLU A C 1
ATOM 827 O O . GLU A 1 102 ? -6.090 -17.358 -5.197 1.00 52.59 102 GLU A O 1
ATOM 832 N N . GLY A 1 103 ? -3.847 -17.530 -5.172 1.00 50.09 103 GLY A N 1
ATOM 833 C CA . GLY A 1 103 ? -3.792 -18.626 -6.131 1.00 50.09 103 GLY A CA 1
ATOM 834 C C . GLY A 1 103 ? -4.641 -19.803 -5.654 1.00 50.09 103 GLY A C 1
ATOM 835 O O . GLY A 1 103 ? -4.598 -20.159 -4.478 1.00 50.09 103 GLY A O 1
ATOM 836 N N . VAL A 1 104 ? -5.423 -20.356 -6.582 1.00 34.59 104 VAL A N 1
ATOM 837 C CA . VAL A 1 104 ? -6.136 -21.636 -6.439 1.00 34.59 104 VAL A CA 1
ATOM 838 C C . VAL A 1 104 ? -5.161 -22.779 -6.192 1.00 34.59 104 VAL A C 1
ATOM 840 O O . VAL A 1 104 ? -4.080 -22.758 -6.827 1.00 34.59 104 VAL A O 1
#

Sequence (104 aa):
MKIKIYQISTEKDKRNLLFMGFEFTQRHGGVDPTEYELVFEGEVEAKHLETVYYIFNTSSEMPAGYRGRSLSVSDVVVTEDGAFFCDSFGFTKLLEEFNVREGV